Protein AF-A0A2V9FLW8-F1 (afdb_monomer_lite)

Radius of gyration: 17.45 Å; chains: 1; bounding box: 39×35×48 Å

Sequence (133 aa):
MNWVLDLDIKSFFDGLSHEWLVKFIEHRVADRRVVRLIQKWLNAGVLEDGKRIRVGEGTPQGGSASPLLANVYLHYVFDLWVQAWRQKRAHGDVIVVRFADDIVVGFQGKADAEQFRAELTERMRKFNLELHP

Foldseek 3Di:
DPDKDKWFWPPLLVQFDPVLLLVLCVVPDVPPVVSVVVSVLNVVLCCVVVDDDPDDDDDDDNDPCSLVSLVSNCCVLPVVVVVVCCVPPAPDDKDWDDDRRTIMIDHPDPVSVVVCVVVSQVSQVVRRIHIDD

pLDDT: mean 82.97, std 17.44, range [30.2, 97.44]

Structure (mmCIF, N/CA/C/O backbone):
data_AF-A0A2V9FLW8-F1
#
_entry.id   AF-A0A2V9FLW8-F1
#
loop_
_atom_site.group_PDB
_atom_site.id
_atom_site.type_symbol
_atom_site.label_atom_id
_atom_site.label_alt_id
_atom_site.label_comp_id
_atom_site.label_asym_id
_atom_site.label_entity_id
_atom_site.label_seq_id
_atom_site.pdbx_PDB_ins_code
_atom_site.Cartn_x
_atom_site.Cartn_y
_atom_site.Cartn_z
_atom_site.occupancy
_atom_site.B_iso_or_equiv
_atom_site.auth_seq_id
_atom_site.auth_comp_id
_atom_site.auth_asym_id
_atom_site.auth_atom_id
_atom_site.pdbx_PDB_model_num
ATOM 1 N N . MET A 1 1 ? -21.761 2.192 10.310 1.00 64.19 1 MET A N 1
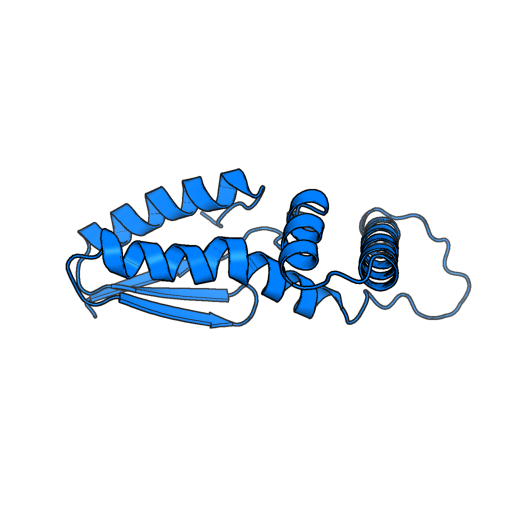ATOM 2 C CA . MET A 1 1 ? -20.337 2.572 10.408 1.00 64.19 1 MET A CA 1
ATOM 3 C C . MET A 1 1 ? -20.241 3.800 11.260 1.00 64.19 1 MET A C 1
ATOM 5 O O . MET A 1 1 ? -21.017 4.716 11.023 1.00 64.19 1 MET A O 1
ATOM 9 N N . ASN A 1 2 ? -19.324 3.808 12.219 1.00 87.19 2 ASN A N 1
ATOM 10 C CA . ASN A 1 2 ? -19.231 4.907 13.179 1.00 87.19 2 ASN A CA 1
ATOM 11 C C . ASN A 1 2 ? -17.903 5.666 13.061 1.00 87.19 2 ASN A C 1
ATOM 13 O O . ASN A 1 2 ? -17.799 6.773 13.576 1.00 87.19 2 ASN A O 1
ATOM 17 N N . TRP A 1 3 ? -16.909 5.087 12.377 1.00 94.50 3 TRP A N 1
ATOM 18 C CA . TRP A 1 3 ? -15.566 5.645 12.247 1.00 94.50 3 TRP A CA 1
ATOM 19 C C . TRP A 1 3 ? -15.075 5.498 10.813 1.00 94.50 3 TRP A C 1
ATOM 21 O O . TRP A 1 3 ? -15.252 4.443 10.203 1.00 94.50 3 TRP A O 1
ATOM 31 N N . VAL A 1 4 ? -14.463 6.552 10.285 1.00 94.25 4 VAL A N 1
ATOM 32 C CA . VAL A 1 4 ? -13.867 6.581 8.948 1.00 94.25 4 VAL A CA 1
ATOM 33 C C . VAL A 1 4 ? -12.448 7.108 9.087 1.00 94.25 4 VAL A C 1
ATOM 35 O O . VAL A 1 4 ? -12.225 8.110 9.764 1.00 94.25 4 VAL A O 1
ATOM 38 N N . LEU A 1 5 ? -11.503 6.406 8.474 1.00 93.62 5 LEU A N 1
ATOM 39 C CA . LEU A 1 5 ? -10.138 6.861 8.280 1.00 93.62 5 LEU A CA 1
ATOM 40 C C . LEU A 1 5 ? -9.971 7.248 6.819 1.00 93.62 5 LEU A C 1
ATOM 42 O O . LEU A 1 5 ? -10.165 6.411 5.936 1.00 93.62 5 LEU A O 1
ATOM 46 N N . ASP A 1 6 ? -9.608 8.503 6.610 1.00 92.50 6 ASP A N 1
ATOM 47 C CA . ASP A 1 6 ? -9.108 8.997 5.337 1.00 92.50 6 ASP A CA 1
ATOM 48 C C . ASP A 1 6 ? -7.582 8.887 5.357 1.00 92.50 6 ASP A C 1
ATOM 50 O O . ASP A 1 6 ? -6.938 9.272 6.340 1.00 92.50 6 ASP A O 1
ATOM 54 N N . LEU A 1 7 ? -7.018 8.245 4.343 1.00 90.31 7 LEU A N 1
ATOM 55 C CA . LEU A 1 7 ? -5.610 7.891 4.278 1.00 90.31 7 LEU A CA 1
ATOM 56 C C . LEU A 1 7 ? -5.031 8.451 2.988 1.00 90.31 7 LEU A C 1
ATOM 58 O O . LEU A 1 7 ? -5.243 7.898 1.912 1.00 90.31 7 LEU A O 1
ATOM 62 N N 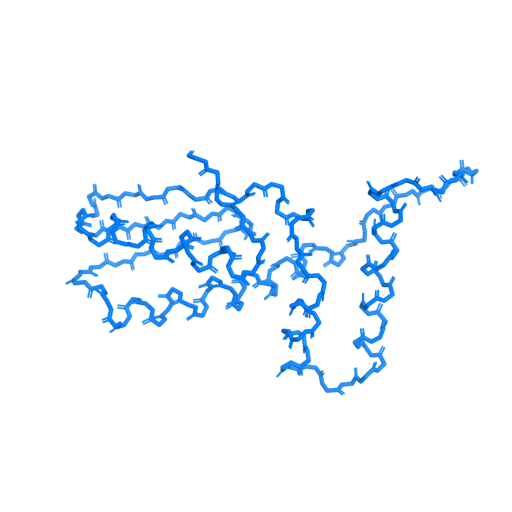. ASP A 1 8 ? -4.245 9.505 3.150 1.00 85.62 8 ASP A N 1
ATOM 63 C CA . ASP A 1 8 ? -3.447 10.101 2.090 1.00 85.62 8 ASP A CA 1
ATOM 64 C C . ASP A 1 8 ? -1.983 9.653 2.219 1.00 85.62 8 ASP A C 1
ATOM 66 O O . ASP A 1 8 ? -1.455 9.509 3.333 1.00 85.62 8 ASP A O 1
ATOM 70 N N . ILE A 1 9 ? -1.321 9.394 1.089 1.00 84.00 9 ILE A N 1
ATOM 71 C CA . ILE A 1 9 ? 0.073 8.942 1.052 1.00 84.00 9 ILE A CA 1
ATOM 72 C C . ILE A 1 9 ? 0.947 10.069 0.518 1.00 84.00 9 ILE A C 1
ATOM 74 O O . ILE A 1 9 ? 0.880 10.465 -0.644 1.00 84.00 9 ILE A O 1
ATOM 78 N N . LYS A 1 10 ? 1.844 10.551 1.372 1.00 79.06 10 LYS A N 1
ATOM 79 C CA . LYS A 1 10 ? 2.679 11.708 1.073 1.00 79.06 10 LYS A CA 1
ATOM 80 C C . LYS A 1 10 ? 3.655 11.407 -0.062 1.00 79.06 10 LYS A C 1
ATOM 82 O O . LYS A 1 10 ? 4.419 10.446 0.023 1.00 79.06 10 LYS A O 1
ATOM 87 N N . SER A 1 11 ? 3.677 12.282 -1.074 1.00 69.75 11 SER A N 1
ATOM 88 C CA . SER A 1 11 ? 4.607 12.219 -2.216 1.00 69.75 11 SER A CA 1
ATOM 89 C C . SER A 1 11 ? 4.716 10.804 -2.789 1.00 69.75 11 SER A C 1
ATOM 91 O O . SER A 1 11 ? 5.813 10.299 -3.017 1.00 69.75 11 SER A O 1
ATOM 93 N N . PHE A 1 12 ? 3.570 10.135 -2.958 1.00 70.56 12 PHE A N 1
ATOM 94 C CA . PHE A 1 12 ? 3.514 8.696 -3.195 1.00 70.56 12 PHE A CA 1
ATOM 95 C C . PHE A 1 12 ? 4.413 8.239 -4.350 1.00 70.56 12 PHE A C 1
ATOM 97 O O . PHE A 1 12 ? 5.199 7.312 -4.170 1.00 70.56 12 PHE A O 1
ATOM 104 N N . PHE A 1 13 ? 4.358 8.920 -5.500 1.00 69.50 13 PHE A N 1
ATOM 105 C CA . PHE A 1 13 ? 5.174 8.577 -6.669 1.00 69.50 13 PHE A CA 1
ATOM 106 C C . PHE A 1 13 ? 6.682 8.757 -6.431 1.00 69.50 13 PHE A C 1
ATOM 108 O O . PHE A 1 13 ? 7.457 7.922 -6.894 1.00 69.50 13 PHE A O 1
ATOM 115 N N . ASP A 1 14 ? 7.087 9.764 -5.652 1.00 68.56 14 ASP A N 1
ATOM 116 C CA . ASP A 1 14 ? 8.492 9.996 -5.288 1.00 68.56 14 ASP A CA 1
ATOM 117 C C . ASP A 1 14 ? 8.988 8.988 -4.233 1.00 68.56 14 ASP A C 1
ATOM 119 O O . ASP A 1 14 ? 10.173 8.658 -4.175 1.00 68.56 14 ASP A O 1
ATOM 123 N N . GLY A 1 15 ? 8.083 8.495 -3.380 1.00 69.19 15 GLY A N 1
ATOM 124 C CA . GLY A 1 15 ? 8.376 7.563 -2.287 1.00 69.19 15 GLY A CA 1
ATOM 125 C C . GLY A 1 15 ? 8.454 6.088 -2.699 1.00 69.19 15 GLY A C 1
ATOM 126 O O . GLY A 1 15 ? 8.838 5.239 -1.888 1.00 69.19 15 GLY A O 1
ATOM 127 N N . LEU A 1 16 ? 8.103 5.743 -3.943 1.00 79.56 16 LEU A N 1
ATOM 128 C CA . LEU A 1 16 ? 8.096 4.356 -4.409 1.00 79.56 16 LEU A CA 1
ATOM 129 C C . LEU A 1 16 ? 9.509 3.765 -4.462 1.00 79.56 16 LEU A C 1
ATOM 131 O O . LEU A 1 16 ? 10.343 4.124 -5.292 1.00 79.56 16 LEU A O 1
ATOM 135 N N . SER A 1 17 ? 9.759 2.745 -3.640 1.00 84.94 17 SER A N 1
ATOM 136 C CA . SER A 1 17 ? 10.992 1.971 -3.750 1.00 84.94 17 SER A CA 1
ATOM 137 C C . SER A 1 17 ? 10.986 1.136 -5.033 1.00 84.94 17 SER A C 1
ATOM 139 O O . SER A 1 17 ? 10.268 0.137 -5.148 1.00 84.94 17 SER A O 1
ATOM 141 N N . HIS A 1 18 ? 11.842 1.510 -5.990 1.00 84.88 18 HIS A N 1
ATOM 142 C CA . HIS A 1 18 ? 12.051 0.753 -7.229 1.00 84.88 18 HIS A CA 1
ATOM 143 C C . HIS A 1 18 ? 12.431 -0.707 -6.956 1.00 84.88 18 HIS A C 1
ATOM 145 O O . HIS A 1 18 ? 11.997 -1.605 -7.675 1.00 84.88 18 HIS A O 1
ATOM 151 N N . GLU A 1 19 ? 13.211 -0.960 -5.901 1.00 87.44 19 GLU A N 1
ATOM 152 C CA . GLU A 1 19 ? 13.609 -2.311 -5.506 1.00 87.44 19 GLU A CA 1
ATOM 153 C C . GLU A 1 19 ? 12.390 -3.163 -5.126 1.00 87.44 19 GLU A C 1
ATOM 155 O O . GLU A 1 19 ? 12.233 -4.283 -5.618 1.00 87.44 19 GLU A O 1
ATOM 160 N N . TRP A 1 20 ? 11.500 -2.630 -4.284 1.00 91.44 20 TRP A N 1
ATOM 161 C CA . TRP A 1 20 ? 10.270 -3.323 -3.900 1.00 91.44 20 TRP A CA 1
ATOM 162 C C . TRP A 1 20 ? 9.326 -3.512 -5.084 1.00 91.44 20 TRP A C 1
ATOM 164 O O . TRP A 1 20 ? 8.801 -4.609 -5.270 1.00 91.44 20 TRP A O 1
ATOM 174 N N . LEU A 1 21 ? 9.160 -2.486 -5.922 1.00 89.88 21 LEU A N 1
ATOM 175 C CA . LEU A 1 21 ? 8.308 -2.561 -7.106 1.00 89.88 21 LEU A CA 1
ATOM 176 C C . LEU A 1 21 ? 8.765 -3.666 -8.069 1.00 89.88 21 LEU A C 1
ATOM 178 O O . LEU A 1 21 ? 7.940 -4.443 -8.547 1.00 89.88 21 LEU A O 1
ATOM 182 N N . VAL A 1 22 ? 10.073 -3.790 -8.310 1.00 90.94 22 VAL A N 1
ATOM 183 C CA . VAL A 1 22 ? 10.628 -4.878 -9.129 1.00 90.94 22 VAL A CA 1
ATOM 184 C C . VAL A 1 22 ? 10.312 -6.238 -8.511 1.00 90.94 22 VAL A C 1
ATOM 186 O O . VAL A 1 22 ? 9.785 -7.097 -9.216 1.00 90.94 22 VAL A O 1
ATOM 189 N N . LYS A 1 23 ? 10.541 -6.423 -7.203 1.00 92.94 23 LYS A N 1
ATOM 190 C CA . LYS A 1 23 ? 10.209 -7.681 -6.505 1.00 92.94 23 LYS A CA 1
ATOM 191 C C . LYS A 1 23 ? 8.722 -8.036 -6.645 1.00 92.94 23 LYS A C 1
ATOM 193 O O . LYS A 1 23 ? 8.376 -9.188 -6.895 1.00 92.94 23 LYS A O 1
ATOM 198 N N . PHE A 1 24 ? 7.835 -7.047 -6.533 1.00 94.19 24 PHE A N 1
ATOM 199 C CA . PHE A 1 24 ? 6.390 -7.227 -6.704 1.00 94.19 24 PHE A CA 1
ATOM 200 C C . PHE A 1 24 ? 5.988 -7.632 -8.122 1.00 94.19 24 PHE A C 1
ATOM 202 O O . PHE A 1 24 ? 5.102 -8.470 -8.300 1.00 94.19 24 PHE A O 1
ATOM 209 N N . ILE A 1 25 ? 6.644 -7.069 -9.135 1.00 92.62 25 ILE A N 1
ATOM 210 C CA . ILE A 1 25 ? 6.417 -7.443 -10.532 1.00 92.62 25 ILE A CA 1
ATOM 211 C C . ILE A 1 25 ? 6.916 -8.867 -10.784 1.00 92.62 25 ILE A C 1
ATOM 213 O O . ILE A 1 25 ? 6.193 -9.674 -11.369 1.00 92.62 25 ILE A O 1
ATOM 217 N N . GLU A 1 26 ? 8.113 -9.206 -10.301 1.00 94.50 26 GLU A N 1
ATOM 218 C CA . GLU A 1 26 ? 8.726 -10.529 -10.471 1.00 94.50 26 GLU A CA 1
ATOM 219 C C . GLU A 1 26 ? 7.904 -11.659 -9.828 1.00 94.50 26 GLU A C 1
ATOM 221 O O . GLU A 1 26 ? 7.954 -12.795 -10.298 1.00 94.50 26 GLU A O 1
ATOM 226 N N . HIS A 1 27 ? 7.065 -11.363 -8.827 1.00 93.31 27 HIS A N 1
ATOM 227 C CA . HIS A 1 27 ? 6.113 -12.337 -8.278 1.00 93.31 27 HIS A CA 1
ATOM 228 C C . HIS A 1 27 ? 5.068 -12.837 -9.289 1.00 93.31 27 HIS A C 1
ATOM 230 O O . HIS A 1 27 ? 4.498 -13.913 -9.089 1.00 93.31 27 HIS A O 1
ATOM 236 N N . ARG A 1 28 ? 4.771 -12.074 -10.350 1.00 90.69 28 ARG A N 1
ATOM 237 C CA . ARG A 1 28 ? 3.763 -12.437 -11.368 1.00 90.69 28 ARG A CA 1
ATOM 238 C C . ARG A 1 28 ? 4.325 -12.511 -12.783 1.00 90.69 28 ARG A C 1
ATOM 240 O O . ARG A 1 28 ? 3.763 -13.221 -13.611 1.00 90.69 28 ARG A O 1
ATOM 247 N N . VAL A 1 29 ? 5.416 -11.805 -13.067 1.00 91.69 29 VAL A N 1
ATOM 248 C CA . VAL A 1 29 ? 6.017 -11.711 -14.399 1.00 91.69 29 VAL A CA 1
ATOM 249 C C . VAL A 1 29 ? 7.370 -12.416 -14.400 1.00 91.69 29 VAL A C 1
ATOM 251 O O . VAL A 1 29 ? 8.359 -11.891 -13.900 1.00 91.69 29 VAL A O 1
ATOM 254 N N . ALA A 1 30 ? 7.422 -13.598 -15.017 1.00 92.06 30 ALA A N 1
ATOM 255 C CA . ALA A 1 30 ? 8.657 -14.374 -15.146 1.00 92.06 30 ALA A CA 1
ATOM 256 C C . ALA A 1 30 ? 9.556 -13.920 -16.317 1.00 92.06 30 ALA A C 1
ATOM 258 O O . ALA A 1 30 ? 10.748 -14.239 -16.343 1.00 92.06 30 ALA A O 1
ATOM 259 N N . ASP A 1 31 ? 9.015 -13.187 -17.303 1.00 95.69 31 ASP A N 1
ATOM 260 C CA . ASP A 1 31 ? 9.801 -12.728 -18.454 1.00 95.69 31 ASP A CA 1
ATOM 261 C C . ASP A 1 31 ? 10.761 -11.599 -18.050 1.00 95.69 31 ASP A C 1
ATOM 263 O O . ASP A 1 31 ? 10.392 -10.429 -17.912 1.00 95.69 31 ASP A O 1
ATOM 267 N N . ARG A 1 32 ? 12.042 -11.956 -17.934 1.00 92.25 32 ARG A N 1
ATOM 268 C CA . ARG A 1 32 ? 13.129 -11.035 -17.578 1.00 92.25 32 ARG A CA 1
ATOM 269 C C . ARG A 1 32 ? 13.279 -9.857 -18.542 1.00 92.25 32 ARG A C 1
ATOM 271 O O . ARG A 1 32 ? 13.809 -8.821 -18.145 1.00 92.25 32 ARG A O 1
ATOM 278 N N . ARG A 1 33 ? 12.853 -9.985 -19.802 1.00 94.06 33 ARG A N 1
ATOM 279 C CA . ARG A 1 33 ? 12.920 -8.892 -20.788 1.00 94.06 33 ARG A CA 1
ATOM 280 C C . ARG A 1 33 ? 11.903 -7.807 -20.454 1.00 94.06 33 ARG A C 1
ATOM 282 O O . ARG A 1 33 ? 12.246 -6.630 -20.520 1.00 94.06 33 ARG A O 1
ATOM 289 N N . VAL A 1 34 ? 10.700 -8.209 -20.042 1.00 90.50 34 VAL A N 1
ATOM 290 C CA . VAL A 1 34 ? 9.634 -7.294 -19.605 1.00 90.50 34 VAL A CA 1
ATOM 291 C C . VAL A 1 34 ? 10.047 -6.586 -18.319 1.00 90.50 34 VAL A C 1
ATOM 293 O O . VAL A 1 34 ? 10.009 -5.361 -18.261 1.00 90.50 34 VAL A O 1
ATOM 296 N N . VAL A 1 35 ? 10.542 -7.331 -17.326 1.00 90.56 35 VAL A N 1
ATOM 297 C CA . VAL A 1 35 ? 11.039 -6.750 -16.065 1.00 90.56 35 VAL A CA 1
ATOM 298 C C . VAL A 1 35 ? 12.150 -5.729 -16.329 1.00 90.56 35 VAL A C 1
ATOM 300 O O . VAL A 1 35 ? 12.109 -4.611 -15.817 1.00 90.56 35 VAL A O 1
ATOM 303 N N . ARG A 1 36 ? 13.110 -6.063 -17.201 1.00 88.88 36 ARG A N 1
ATOM 304 C CA . ARG A 1 36 ? 14.191 -5.147 -17.590 1.00 88.88 36 ARG A CA 1
ATOM 305 C C . ARG A 1 36 ? 13.675 -3.897 -18.309 1.00 88.88 36 ARG A C 1
ATOM 307 O O . ARG A 1 36 ? 14.259 -2.830 -18.137 1.00 88.88 36 ARG A O 1
ATOM 314 N N . LEU A 1 37 ? 12.622 -4.006 -19.119 1.00 88.19 37 LEU A N 1
ATOM 315 C CA . LEU A 1 37 ? 12.007 -2.850 -19.776 1.00 88.19 37 LEU A CA 1
ATOM 316 C C . LEU A 1 37 ? 11.359 -1.913 -18.751 1.00 88.19 37 LEU A C 1
ATOM 318 O O . LEU A 1 37 ? 11.604 -0.711 -18.796 1.00 88.19 37 LEU A O 1
ATOM 322 N N . ILE A 1 38 ? 10.621 -2.466 -17.787 1.00 84.88 38 ILE A N 1
ATOM 323 C CA . ILE A 1 38 ? 10.002 -1.682 -16.712 1.00 84.88 38 ILE A CA 1
ATOM 324 C C . ILE A 1 38 ? 11.073 -0.982 -15.866 1.00 84.88 38 ILE A C 1
ATOM 326 O O . ILE A 1 38 ? 10.956 0.210 -15.604 1.00 84.88 38 ILE A O 1
ATOM 330 N N . GLN A 1 39 ? 12.161 -1.673 -15.513 1.00 84.06 39 GLN A N 1
ATOM 331 C CA . GLN A 1 39 ? 13.297 -1.060 -14.808 1.00 84.06 39 GLN A CA 1
ATOM 332 C C . GLN A 1 39 ? 13.912 0.108 -15.592 1.00 84.06 39 GLN A C 1
ATOM 334 O O . GLN A 1 39 ? 14.247 1.135 -15.008 1.00 84.06 39 GLN A O 1
ATOM 339 N N . LYS A 1 40 ? 14.046 -0.020 -16.919 1.00 84.00 40 LYS A N 1
ATOM 340 C CA . LYS A 1 40 ? 14.529 1.080 -17.769 1.00 84.00 40 LYS A CA 1
ATOM 341 C C . LYS A 1 40 ? 13.572 2.271 -17.762 1.00 84.00 40 LYS A C 1
ATOM 343 O O . LYS A 1 40 ? 14.048 3.398 -17.704 1.00 84.00 40 LYS A O 1
ATOM 348 N N . TRP A 1 41 ? 12.261 2.033 -17.804 1.00 80.19 41 TRP A N 1
ATOM 349 C CA . TRP A 1 41 ? 11.261 3.101 -17.716 1.00 80.19 41 TRP A CA 1
ATOM 350 C C . TRP A 1 41 ? 11.279 3.808 -16.363 1.00 80.19 41 TRP A C 1
ATOM 352 O O . TRP A 1 41 ? 11.296 5.032 -16.333 1.00 80.19 41 TRP A O 1
ATOM 362 N N . LEU A 1 42 ? 11.368 3.056 -15.265 1.00 76.44 42 LEU A N 1
ATOM 363 C CA . LEU A 1 42 ? 11.505 3.615 -13.919 1.00 76.44 42 LEU A CA 1
ATOM 364 C C . LEU A 1 42 ? 12.748 4.513 -13.803 1.00 76.44 42 LEU A C 1
ATOM 366 O O . LEU A 1 42 ? 12.670 5.630 -13.302 1.00 76.44 42 LEU A O 1
ATOM 370 N N . ASN A 1 43 ? 13.888 4.067 -14.336 1.00 73.75 43 ASN A N 1
ATOM 371 C CA . ASN A 1 43 ? 15.117 4.865 -14.337 1.00 73.75 43 ASN A CA 1
ATOM 372 C C . ASN A 1 43 ? 15.024 6.113 -15.232 1.00 73.75 43 ASN A C 1
ATOM 374 O O . ASN A 1 43 ? 15.644 7.128 -14.924 1.00 73.75 43 ASN A O 1
ATOM 378 N N . ALA A 1 44 ? 14.275 6.043 -16.337 1.00 70.38 44 ALA A N 1
ATOM 379 C CA . ALA A 1 44 ? 14.044 7.188 -17.213 1.00 70.38 44 ALA A CA 1
ATOM 380 C C . ALA A 1 44 ? 13.156 8.247 -16.539 1.00 70.38 44 ALA A C 1
ATOM 382 O O . ALA A 1 44 ? 13.495 9.423 -16.602 1.00 70.38 44 ALA A O 1
ATOM 383 N N . GLY A 1 45 ? 12.095 7.835 -15.833 1.00 61.91 45 GLY A N 1
ATOM 384 C CA . GLY A 1 45 ? 11.236 8.746 -15.063 1.00 61.91 45 GLY A CA 1
ATOM 385 C C . GLY A 1 45 ? 11.989 9.480 -13.948 1.00 61.91 45 GLY A C 1
ATOM 386 O O . GLY A 1 45 ? 11.862 10.689 -13.813 1.00 61.91 45 GLY A O 1
ATOM 387 N N . VAL A 1 46 ? 12.896 8.801 -13.234 1.00 58.00 46 VAL A N 1
ATOM 388 C CA . VAL A 1 46 ? 13.772 9.457 -12.236 1.00 58.00 46 VAL A CA 1
ATOM 389 C C . VAL A 1 46 ? 14.683 10.519 -12.861 1.00 58.00 46 VAL A C 1
ATOM 391 O O . VAL A 1 46 ? 14.986 11.529 -12.228 1.00 58.00 46 VAL A O 1
ATOM 394 N N . LEU A 1 47 ? 15.128 10.330 -14.106 1.00 51.97 47 LEU A N 1
ATOM 395 C CA . LEU A 1 47 ? 15.926 11.338 -14.810 1.00 51.97 47 LEU A CA 1
ATOM 396 C C . LEU A 1 47 ? 15.093 12.582 -15.186 1.00 51.97 47 LEU A C 1
ATOM 398 O O . LEU A 1 47 ? 15.651 13.683 -15.282 1.00 51.97 47 LEU A O 1
ATOM 402 N N . GLU A 1 48 ? 13.780 12.411 -15.374 1.00 54.03 48 GLU A N 1
ATOM 403 C CA . GLU A 1 48 ? 12.816 13.496 -15.583 1.00 54.03 48 GLU A CA 1
ATOM 404 C C . GLU A 1 48 ? 12.517 14.240 -14.266 1.00 54.03 48 GLU A C 1
ATOM 406 O O . GLU A 1 48 ? 12.722 15.457 -14.211 1.00 54.03 48 GLU A O 1
ATOM 411 N N . ASP A 1 49 ? 12.161 13.522 -13.192 1.00 52.16 49 ASP A N 1
ATOM 412 C CA . ASP A 1 49 ? 11.769 14.099 -11.889 1.00 52.16 49 ASP A CA 1
ATOM 413 C C . ASP A 1 49 ? 12.962 14.579 -11.027 1.00 52.16 49 ASP A C 1
ATOM 415 O O . ASP A 1 49 ? 12.810 15.445 -10.166 1.00 52.16 49 ASP A O 1
ATOM 419 N N . GLY A 1 50 ? 14.187 14.113 -11.308 1.00 49.41 50 GLY A N 1
ATOM 420 C CA . GLY A 1 50 ? 15.448 14.582 -10.701 1.00 49.41 50 GLY A CA 1
ATOM 421 C C . GLY A 1 50 ? 16.274 15.557 -11.564 1.00 49.41 50 GLY A C 1
ATOM 422 O O . GLY A 1 50 ? 17.382 15.931 -11.181 1.00 49.41 50 GLY A O 1
ATOM 423 N N . LYS A 1 51 ? 15.753 15.947 -12.739 1.00 43.78 51 LYS A N 1
ATOM 424 C CA . LYS A 1 51 ? 16.329 16.819 -13.790 1.00 43.78 51 LYS A CA 1
ATOM 425 C C . LYS A 1 51 ? 17.822 16.637 -14.138 1.00 43.78 51 LYS A C 1
ATOM 427 O O . LYS A 1 51 ? 18.693 17.334 -13.617 1.00 43.78 51 LYS A O 1
ATOM 432 N N . ARG A 1 52 ? 18.070 15.994 -15.290 1.00 46.50 52 ARG A N 1
ATOM 433 C CA . ARG A 1 52 ? 18.676 16.699 -16.449 1.00 46.50 52 ARG A CA 1
ATOM 434 C C . ARG A 1 52 ? 18.402 15.974 -17.773 1.00 46.50 52 ARG A C 1
ATOM 436 O O . ARG A 1 52 ? 19.161 15.107 -18.190 1.00 46.50 52 ARG A O 1
ATOM 443 N N . ILE A 1 53 ? 17.405 16.470 -18.506 1.00 44.09 53 ILE A N 1
ATOM 444 C CA . ILE A 1 53 ? 17.407 16.464 -19.973 1.00 44.09 53 ILE A CA 1
ATOM 445 C C . ILE A 1 53 ? 17.224 17.922 -20.416 1.00 44.09 53 ILE A C 1
ATOM 447 O O . ILE A 1 53 ? 16.242 18.573 -20.062 1.00 44.09 53 ILE A O 1
ATOM 451 N N . ARG A 1 54 ? 18.205 18.475 -21.145 1.00 39.22 54 ARG A N 1
ATOM 452 C CA . ARG A 1 54 ? 18.008 19.706 -21.926 1.00 39.22 54 ARG A CA 1
ATOM 453 C C . ARG A 1 54 ? 17.089 19.329 -23.085 1.00 39.22 54 ARG A C 1
ATOM 455 O O . ARG A 1 54 ? 17.543 18.698 -24.032 1.00 39.22 54 ARG A O 1
ATOM 462 N N . VAL A 1 55 ? 15.810 19.669 -22.974 1.00 39.06 55 VAL A N 1
ATOM 463 C CA . VAL A 1 55 ? 14.818 19.434 -24.026 1.00 39.06 55 VAL A CA 1
ATOM 464 C C . VAL A 1 55 ? 15.022 20.488 -25.116 1.00 39.06 55 VAL A C 1
ATOM 466 O O . VAL A 1 55 ? 14.656 21.647 -24.938 1.00 39.06 55 VAL A O 1
ATOM 469 N N . GLY A 1 56 ? 15.657 20.100 -26.221 1.00 34.66 56 GLY A N 1
ATOM 470 C CA . GLY A 1 56 ? 15.450 20.760 -27.507 1.00 34.66 56 GLY A CA 1
ATOM 471 C C . GLY A 1 56 ? 14.181 20.174 -28.116 1.00 34.66 56 GLY A C 1
ATOM 472 O O . GLY A 1 56 ? 14.185 19.002 -28.460 1.00 34.66 56 GLY A O 1
ATOM 473 N N . GLU A 1 57 ? 13.110 20.970 -28.128 1.00 31.78 57 GLU A N 1
ATOM 474 C CA . GLU A 1 57 ? 11.845 20.792 -28.864 1.00 31.78 57 GLU A CA 1
ATOM 475 C C . GLU A 1 57 ? 11.283 19.353 -28.989 1.00 31.78 57 GLU A C 1
ATOM 477 O O . GLU A 1 57 ? 11.601 18.628 -29.926 1.00 31.78 57 GLU A O 1
ATOM 482 N N . GLY A 1 58 ? 10.348 18.979 -28.097 1.00 30.20 58 GLY A N 1
ATOM 483 C CA . GLY A 1 58 ? 9.419 17.853 -28.323 1.00 30.20 58 GLY A CA 1
ATOM 484 C C . GLY A 1 58 ? 9.244 16.871 -27.154 1.00 30.20 58 GLY A C 1
ATOM 485 O O . GLY A 1 58 ? 10.056 15.975 -26.977 1.00 30.20 58 GLY A O 1
ATOM 486 N N . THR A 1 59 ? 8.142 17.059 -26.413 1.00 32.53 59 THR A N 1
ATOM 487 C CA . THR A 1 59 ? 7.450 16.215 -25.401 1.00 32.53 59 THR A CA 1
ATOM 488 C C . THR A 1 59 ? 8.255 15.523 -24.278 1.00 32.53 59 THR A C 1
ATOM 490 O O . THR A 1 59 ? 8.741 14.411 -24.466 1.00 32.53 59 THR A O 1
ATOM 493 N N . PRO A 1 60 ? 8.251 16.074 -23.046 1.00 44.16 60 PRO A N 1
ATOM 494 C CA . PRO A 1 60 ? 8.396 15.298 -21.818 1.00 44.16 60 PRO A CA 1
ATOM 495 C C . PRO A 1 60 ? 6.998 14.841 -21.369 1.00 44.16 60 PRO A C 1
ATOM 497 O O . PRO A 1 60 ? 6.164 15.657 -20.976 1.00 44.16 60 PRO A O 1
ATOM 500 N N . GLN A 1 61 ? 6.694 13.552 -21.491 1.00 40.12 61 GLN A N 1
ATOM 501 C CA . GLN A 1 61 ? 5.455 12.977 -20.963 1.00 40.12 61 GLN A CA 1
ATOM 502 C C . GLN A 1 61 ? 5.827 11.852 -20.006 1.00 40.12 61 GLN A C 1
ATOM 504 O O . GLN A 1 61 ? 6.167 10.754 -20.448 1.00 40.12 61 GLN A O 1
ATOM 509 N N . GLY A 1 62 ? 5.732 12.153 -18.705 1.00 51.62 62 GLY A N 1
ATOM 510 C CA . GLY A 1 62 ? 5.861 11.182 -17.623 1.00 51.62 62 GLY A CA 1
ATOM 511 C C . GLY A 1 62 ? 5.081 9.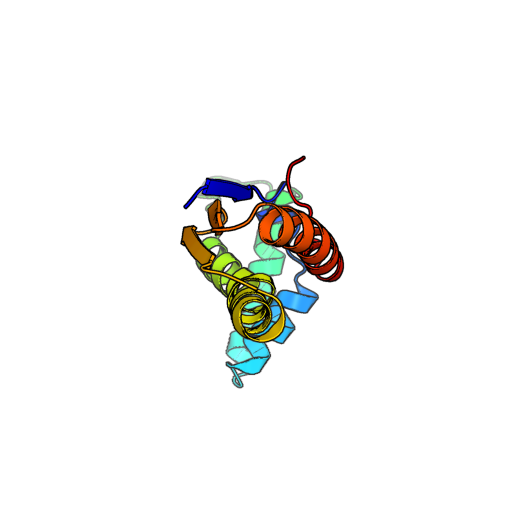916 -17.968 1.00 51.62 62 GLY A C 1
ATOM 512 O O . GLY A 1 62 ? 3.902 9.970 -18.327 1.00 51.62 62 GLY A O 1
ATOM 513 N N . GLY A 1 63 ? 5.792 8.790 -17.983 1.00 57.00 63 GLY A N 1
ATOM 514 C CA . GLY A 1 63 ? 5.342 7.580 -18.662 1.00 57.00 63 GLY A CA 1
ATOM 515 C C . GLY A 1 63 ? 3.957 7.119 -18.205 1.00 57.00 63 GLY A C 1
ATOM 516 O O . GLY A 1 63 ? 3.700 6.954 -17.015 1.00 57.00 63 GLY A O 1
ATOM 517 N N . SER A 1 64 ? 3.078 6.808 -19.160 1.00 63.66 64 SER A N 1
ATOM 518 C CA . SER A 1 64 ? 1.725 6.265 -18.935 1.00 63.66 64 SER A CA 1
ATOM 519 C C . SER A 1 64 ? 1.672 4.999 -18.062 1.00 63.66 64 SER A C 1
ATOM 521 O O . SER A 1 64 ? 0.601 4.592 -17.615 1.00 63.66 64 SER A O 1
ATOM 523 N N . ALA A 1 65 ? 2.821 4.374 -17.797 1.00 75.56 65 ALA A N 1
ATOM 524 C CA . ALA A 1 65 ? 2.957 3.223 -16.919 1.00 75.56 65 ALA A CA 1
ATOM 525 C C . ALA A 1 65 ? 2.937 3.577 -15.420 1.00 75.56 65 ALA A C 1
ATOM 527 O O . ALA A 1 65 ? 2.612 2.702 -14.618 1.00 75.56 65 ALA A O 1
ATOM 528 N N . SER A 1 66 ? 3.252 4.813 -15.014 1.00 76.62 66 SER A N 1
ATOM 529 C CA . SER A 1 66 ? 3.382 5.172 -13.591 1.00 76.62 66 SER A CA 1
ATOM 530 C C . SER A 1 66 ? 2.106 4.909 -12.771 1.00 76.62 66 SER A C 1
ATOM 532 O O . SER A 1 66 ? 2.216 4.243 -11.740 1.00 76.62 66 SER A O 1
ATOM 534 N N . PRO A 1 67 ? 0.886 5.279 -13.224 1.00 81.69 67 PRO A N 1
ATOM 535 C CA . PRO A 1 67 ? -0.350 4.954 -12.499 1.00 81.69 67 PRO A CA 1
ATOM 536 C C . PRO A 1 67 ? -0.623 3.445 -12.383 1.00 81.69 67 PRO A C 1
ATOM 538 O O . PRO A 1 67 ? -1.240 2.979 -11.424 1.00 81.69 67 PRO A O 1
ATOM 541 N N . LEU A 1 68 ? -0.159 2.646 -13.347 1.00 85.75 68 LEU A N 1
ATOM 542 C CA . LEU A 1 68 ? -0.284 1.191 -13.284 1.00 85.75 68 LEU A CA 1
ATOM 543 C C . LEU A 1 68 ? 0.685 0.604 -12.251 1.00 85.75 68 LEU A C 1
ATOM 545 O O . LEU A 1 68 ? 0.296 -0.227 -11.433 1.00 85.75 68 LEU A O 1
ATOM 549 N N . LEU A 1 69 ? 1.940 1.052 -12.273 1.00 86.25 69 LEU A N 1
ATOM 550 C CA . LEU A 1 69 ? 2.986 0.598 -11.356 1.00 86.25 69 LEU A CA 1
ATOM 551 C C . LEU A 1 69 ? 2.676 0.979 -9.902 1.00 86.25 69 LEU A C 1
ATOM 553 O O . LEU A 1 69 ? 2.841 0.153 -9.005 1.00 86.25 69 LEU A O 1
ATOM 557 N N . ALA A 1 70 ? 2.129 2.174 -9.694 1.00 86.44 70 ALA A N 1
ATOM 558 C CA . ALA A 1 70 ? 1.533 2.632 -8.443 1.00 86.44 70 ALA A CA 1
ATOM 559 C C . ALA A 1 70 ? 0.512 1.635 -7.874 1.00 86.44 70 ALA A C 1
ATOM 561 O O . ALA A 1 70 ? 0.620 1.186 -6.731 1.00 86.44 70 ALA A O 1
ATOM 562 N N . ASN A 1 71 ? -0.455 1.233 -8.702 1.00 90.62 71 ASN A N 1
ATOM 563 C CA . ASN A 1 71 ? -1.488 0.281 -8.308 1.00 90.62 71 ASN A CA 1
ATOM 564 C C . ASN A 1 71 ? -0.919 -1.106 -7.992 1.00 90.62 71 ASN A C 1
ATOM 566 O O . ASN A 1 71 ? -1.366 -1.739 -7.037 1.00 90.62 71 ASN A O 1
ATOM 570 N N . VAL A 1 72 ? 0.080 -1.571 -8.751 1.00 92.19 72 VAL A N 1
ATOM 571 C CA . VAL A 1 72 ? 0.790 -2.821 -8.438 1.00 92.19 72 VAL A CA 1
ATOM 572 C C . VAL A 1 72 ? 1.471 -2.719 -7.075 1.00 92.19 72 VAL A C 1
ATOM 574 O O . VAL A 1 72 ? 1.359 -3.641 -6.273 1.00 92.19 72 VAL A O 1
ATOM 577 N N . TYR A 1 73 ? 2.133 -1.604 -6.776 1.00 92.00 73 TYR A N 1
ATOM 578 C CA . TYR A 1 73 ? 2.794 -1.407 -5.489 1.00 92.00 73 TYR A CA 1
ATOM 579 C C . TYR A 1 73 ? 1.802 -1.455 -4.320 1.00 92.00 73 TYR A C 1
ATOM 581 O O . TYR A 1 73 ? 1.969 -2.247 -3.389 1.00 92.00 73 TYR A O 1
ATOM 589 N N . LEU A 1 74 ? 0.724 -0.666 -4.395 1.00 93.50 74 LEU A N 1
ATOM 590 C CA . LEU A 1 74 ? -0.305 -0.614 -3.352 1.00 93.50 74 LEU A CA 1
ATOM 591 C C . LEU A 1 74 ? -1.076 -1.924 -3.217 1.00 93.50 74 LEU A C 1
ATOM 593 O O . LEU A 1 74 ? -1.496 -2.262 -2.112 1.00 93.50 74 LEU A O 1
ATOM 597 N N . HIS A 1 75 ? -1.179 -2.718 -4.282 1.00 95.56 75 HIS A N 1
ATOM 598 C CA . HIS A 1 75 ? -1.744 -4.056 -4.179 1.00 95.56 75 HIS A CA 1
ATOM 599 C C . HIS A 1 75 ? -0.993 -4.925 -3.158 1.00 95.56 75 HIS A C 1
ATOM 601 O O . HIS A 1 75 ? -1.603 -5.537 -2.279 1.00 95.56 75 HIS A O 1
ATOM 607 N N . TYR A 1 76 ? 0.340 -4.944 -3.212 1.00 95.38 76 TYR A N 1
ATOM 608 C CA . TYR A 1 76 ? 1.146 -5.756 -2.294 1.00 95.38 76 TYR A CA 1
ATOM 609 C C . TYR A 1 76 ? 1.356 -5.107 -0.925 1.00 95.38 76 TYR A C 1
ATOM 611 O O . TYR A 1 76 ? 1.393 -5.799 0.102 1.00 95.38 76 TYR A O 1
ATOM 619 N N . VAL A 1 77 ? 1.516 -3.786 -0.888 1.00 94.31 77 VAL A N 1
ATOM 620 C CA . VAL A 1 77 ? 1.780 -3.072 0.364 1.00 94.31 77 VAL A CA 1
ATOM 621 C C . VAL A 1 77 ? 0.515 -2.948 1.206 1.00 94.31 77 VAL A C 1
ATOM 623 O O . VAL A 1 77 ? 0.571 -3.249 2.404 1.00 94.31 77 VAL A O 1
ATOM 626 N N . PHE A 1 78 ? -0.601 -2.576 0.573 1.00 95.81 78 PHE A N 1
ATOM 627 C CA . PHE A 1 78 ? -1.871 -2.267 1.219 1.00 95.81 78 PHE A CA 1
ATOM 628 C C . PHE A 1 78 ? -2.932 -3.350 0.998 1.00 95.81 78 PHE A C 1
ATOM 630 O O . PHE A 1 78 ? -3.321 -3.973 1.980 1.00 95.81 78 PHE A O 1
ATOM 637 N N . ASP A 1 79 ? -3.375 -3.625 -0.238 1.00 96.56 79 ASP A N 1
ATOM 638 C CA . ASP A 1 79 ? -4.591 -4.431 -0.485 1.00 96.56 79 ASP A CA 1
ATOM 639 C C . ASP A 1 79 ? -4.508 -5.835 0.137 1.00 96.56 79 ASP A C 1
ATOM 641 O O . ASP A 1 79 ? -5.390 -6.256 0.889 1.00 96.56 79 ASP A O 1
ATOM 645 N N . LEU A 1 80 ? -3.422 -6.564 -0.137 1.00 96.69 80 LEU A N 1
ATOM 646 C CA . LEU A 1 80 ? -3.219 -7.904 0.421 1.00 96.69 80 LEU A CA 1
ATOM 647 C C . LEU A 1 80 ? -3.043 -7.870 1.945 1.00 96.69 80 LEU A C 1
ATOM 649 O O . LEU A 1 80 ? -3.490 -8.776 2.653 1.00 96.69 80 LEU A O 1
ATOM 653 N N . TRP A 1 81 ? -2.404 -6.819 2.462 1.00 97.44 81 TRP A N 1
ATOM 654 C CA . TRP A 1 81 ? -2.197 -6.655 3.896 1.00 97.44 81 TRP A CA 1
ATOM 655 C C . TRP A 1 81 ? -3.514 -6.371 4.622 1.00 97.44 81 TRP A C 1
ATOM 657 O O . TRP A 1 81 ? -3.803 -7.044 5.610 1.00 97.44 81 TRP A O 1
ATOM 667 N N . VAL A 1 82 ? -4.346 -5.452 4.120 1.00 97.06 82 VAL A N 1
ATOM 668 C CA . VAL A 1 82 ? -5.631 -5.119 4.745 1.00 97.06 82 VAL A CA 1
ATOM 669 C C . VAL A 1 82 ? -6.606 -6.288 4.672 1.00 97.06 82 VAL A C 1
ATOM 671 O O . VAL A 1 82 ? -7.324 -6.536 5.637 1.00 97.06 82 VAL A O 1
ATOM 674 N N . GLN A 1 83 ? -6.597 -7.071 3.588 1.00 96.25 83 GLN A N 1
ATOM 675 C CA . GLN A 1 83 ? -7.387 -8.303 3.514 1.00 96.25 83 GLN A CA 1
ATOM 676 C C . GLN A 1 83 ? -7.003 -9.287 4.625 1.00 96.25 83 GLN A C 1
ATOM 678 O O . GLN A 1 83 ? -7.877 -9.805 5.321 1.00 96.25 83 GLN A O 1
ATOM 683 N N . ALA A 1 84 ? -5.703 -9.508 4.837 1.00 97.00 84 ALA A N 1
ATOM 684 C CA . ALA A 1 84 ? -5.225 -10.370 5.913 1.00 97.00 84 ALA A CA 1
ATOM 685 C C . ALA A 1 84 ? -5.506 -9.778 7.305 1.00 97.00 84 ALA A C 1
ATOM 687 O O . ALA A 1 84 ? -5.849 -10.518 8.228 1.00 97.00 84 ALA A O 1
ATOM 688 N N . TRP A 1 85 ? -5.378 -8.459 7.463 1.00 97.38 85 TRP A N 1
ATOM 689 C CA . TRP A 1 85 ? -5.653 -7.757 8.715 1.00 97.38 85 TRP A CA 1
ATOM 690 C C . TRP A 1 85 ? -7.124 -7.891 9.113 1.00 97.38 85 TRP A C 1
ATOM 692 O O . TRP A 1 85 ? -7.420 -8.310 10.231 1.00 97.38 85 TRP A O 1
ATOM 702 N N . ARG A 1 86 ? -8.045 -7.657 8.168 1.00 95.31 86 ARG A N 1
ATOM 703 C CA . ARG A 1 86 ? -9.496 -7.801 8.371 1.00 95.31 86 ARG A CA 1
ATOM 704 C C . ARG A 1 86 ? -9.886 -9.190 8.868 1.00 95.31 86 ARG A C 1
ATOM 706 O O . ARG A 1 86 ? -10.773 -9.302 9.696 1.00 95.31 86 ARG A O 1
ATOM 713 N N . GLN A 1 87 ? -9.215 -10.241 8.401 1.00 94.56 87 GLN A N 1
ATOM 714 C CA . GLN A 1 87 ? -9.515 -11.616 8.819 1.00 94.56 87 GLN A CA 1
ATOM 715 C C . GLN A 1 87 ? -8.946 -11.978 10.197 1.00 94.56 87 GLN A C 1
ATOM 717 O O . GLN A 1 87 ? -9.456 -12.883 10.847 1.00 94.56 87 GLN A O 1
ATOM 722 N N . LYS A 1 88 ? -7.853 -11.330 10.621 1.00 95.12 88 LYS A N 1
ATOM 723 C CA . LYS A 1 88 ? -7.070 -11.747 11.799 1.00 95.12 88 LYS A CA 1
ATOM 724 C C . LYS A 1 88 ? -7.200 -10.822 13.004 1.00 95.12 88 LYS A C 1
ATOM 726 O O . LYS A 1 88 ? -6.872 -11.242 14.110 1.00 95.12 88 LYS A O 1
ATOM 731 N N . ARG A 1 89 ? -7.548 -9.555 12.782 1.00 94.19 89 ARG A N 1
ATOM 732 C CA . ARG A 1 89 ? -7.481 -8.490 13.793 1.00 94.19 89 ARG A CA 1
ATOM 733 C C . ARG A 1 89 ? -8.796 -7.748 13.989 1.00 94.19 89 ARG A C 1
ATOM 735 O O . ARG A 1 89 ? -9.015 -7.263 15.089 1.00 94.19 89 ARG A O 1
ATOM 742 N N . ALA A 1 90 ? -9.630 -7.638 12.955 1.00 92.88 90 ALA A N 1
ATOM 743 C CA . ALA A 1 90 ? -10.875 -6.886 13.061 1.00 92.88 90 ALA A CA 1
ATOM 744 C C . ALA A 1 90 ? -11.875 -7.601 13.978 1.00 92.88 90 ALA A C 1
ATOM 746 O O . ALA A 1 90 ? -12.078 -8.811 13.858 1.00 92.88 90 ALA A O 1
ATOM 747 N N . HIS A 1 91 ? -12.516 -6.839 14.861 1.00 92.50 91 HIS A N 1
ATOM 748 C CA . HIS A 1 91 ? -13.555 -7.338 15.762 1.00 92.50 91 HIS A CA 1
ATOM 749 C C . HIS A 1 91 ? -14.965 -7.068 15.220 1.00 92.50 91 HIS A C 1
ATOM 751 O O . HIS A 1 91 ? -15.921 -7.710 15.653 1.00 92.50 91 HIS A O 1
ATOM 757 N N . GLY A 1 92 ? -15.105 -6.131 14.278 1.00 90.75 92 GLY A N 1
ATOM 758 C CA . GLY A 1 92 ? -16.363 -5.824 13.599 1.00 90.75 92 GLY A CA 1
ATOM 759 C C . GLY A 1 92 ? -16.194 -5.567 12.104 1.00 90.75 92 GLY A C 1
ATOM 760 O O . GLY A 1 92 ? -15.161 -5.875 11.505 1.00 90.75 92 GLY A O 1
ATOM 761 N N . ASP A 1 93 ? -17.224 -4.977 11.498 1.00 93.12 93 ASP A N 1
ATOM 762 C CA . ASP A 1 93 ? -17.216 -4.694 10.066 1.00 93.12 93 ASP A CA 1
ATOM 763 C C . ASP A 1 93 ? -16.175 -3.631 9.695 1.00 93.12 93 ASP A C 1
ATOM 765 O O . ASP A 1 93 ? -16.101 -2.548 10.288 1.00 93.12 93 ASP A O 1
ATOM 769 N N . VAL A 1 94 ? -15.411 -3.943 8.648 1.00 95.62 94 VAL A N 1
ATOM 770 C CA . VAL A 1 94 ? -14.429 -3.053 8.023 1.00 95.62 94 VAL A CA 1
ATOM 771 C C . VAL A 1 94 ? -14.741 -2.969 6.538 1.00 95.62 94 VAL A C 1
ATOM 773 O O . VAL A 1 94 ? -14.873 -4.005 5.888 1.00 95.62 94 VAL A O 1
ATOM 776 N N . ILE A 1 95 ? -14.821 -1.767 5.979 1.00 95.38 95 ILE A N 1
ATOM 777 C CA . ILE A 1 95 ? -14.962 -1.551 4.533 1.00 95.38 95 ILE A CA 1
ATOM 778 C C . ILE A 1 95 ? -13.781 -0.730 4.055 1.00 95.38 95 ILE A C 1
ATOM 780 O O . ILE A 1 95 ? -13.407 0.250 4.684 1.00 95.38 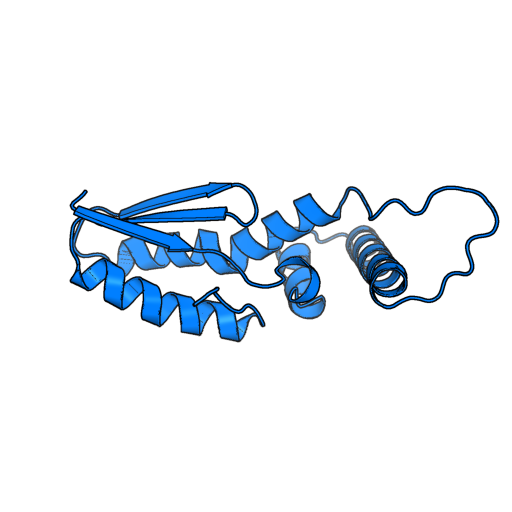95 ILE A O 1
ATOM 784 N N . VAL A 1 96 ? -13.199 -1.150 2.941 1.00 96.06 96 VAL A N 1
ATOM 785 C CA . VAL A 1 96 ? -12.035 -0.512 2.334 1.00 96.06 96 VAL A CA 1
ATOM 786 C C . VAL A 1 96 ? -12.430 -0.092 0.933 1.00 96.06 96 VAL A C 1
ATOM 788 O O . VAL A 1 96 ? -12.909 -0.921 0.157 1.00 96.06 96 VAL A O 1
ATOM 791 N N . VAL A 1 97 ? -12.205 1.174 0.618 1.00 95.12 97 VAL A N 1
ATOM 792 C CA . VAL A 1 97 ? -12.309 1.722 -0.729 1.00 95.12 97 VAL A CA 1
ATOM 793 C C . VAL A 1 97 ? -10.958 2.335 -1.058 1.00 95.12 97 VAL A C 1
ATOM 795 O O . VAL A 1 97 ? -10.415 3.098 -0.266 1.00 95.12 97 VAL A O 1
ATOM 798 N N . ARG A 1 98 ? -10.403 1.976 -2.214 1.00 93.62 98 ARG A N 1
ATOM 799 C CA . ARG A 1 98 ? -9.166 2.562 -2.725 1.00 93.62 98 ARG A CA 1
ATOM 800 C C . ARG A 1 98 ? -9.363 2.974 -4.171 1.00 93.62 98 ARG A C 1
ATOM 802 O O . ARG A 1 98 ? -9.842 2.173 -4.976 1.00 93.62 98 ARG A O 1
ATOM 809 N N . PHE A 1 99 ? -8.947 4.188 -4.492 1.00 88.62 99 PHE A N 1
ATOM 810 C CA . PHE A 1 99 ? -8.889 4.708 -5.844 1.00 88.62 99 PHE A CA 1
ATOM 811 C C . PHE A 1 99 ? -7.502 5.302 -6.075 1.00 88.62 99 PHE A C 1
ATOM 813 O O . PHE A 1 99 ? -7.184 6.351 -5.539 1.00 88.62 99 PHE A O 1
ATOM 820 N N . ALA A 1 100 ? -6.667 4.604 -6.851 1.00 85.00 100 ALA A N 1
ATOM 821 C CA . ALA A 1 100 ? -5.241 4.916 -6.959 1.00 85.00 100 ALA A CA 1
ATOM 822 C C . ALA A 1 100 ? -4.576 4.996 -5.565 1.00 85.00 100 ALA A C 1
ATOM 824 O O . ALA A 1 100 ? -4.492 3.960 -4.891 1.00 85.00 100 ALA A O 1
ATOM 825 N N . ASP A 1 101 ? -4.106 6.176 -5.178 1.00 80.69 101 ASP A N 1
ATOM 826 C CA . ASP A 1 101 ? -3.486 6.534 -3.903 1.00 80.69 101 ASP A CA 1
ATOM 827 C C . ASP A 1 101 ? -4.481 7.004 -2.829 1.00 80.69 101 ASP A C 1
ATOM 829 O O . ASP A 1 101 ? -4.184 6.827 -1.648 1.00 80.69 101 ASP A O 1
ATOM 833 N N . ASP A 1 102 ? -5.678 7.462 -3.205 1.00 86.44 102 ASP A N 1
ATOM 834 C CA . ASP A 1 102 ? -6.739 7.818 -2.256 1.00 86.44 102 ASP A CA 1
ATOM 835 C C . ASP A 1 102 ? -7.343 6.560 -1.619 1.00 86.44 102 ASP A C 1
ATOM 837 O O . ASP A 1 102 ? -7.897 5.679 -2.299 1.00 86.44 102 ASP A O 1
ATOM 841 N N . ILE A 1 103 ? -7.263 6.463 -0.291 1.00 93.12 103 ILE A N 1
ATOM 842 C CA . ILE A 1 103 ? -7.748 5.310 0.467 1.00 93.12 103 ILE A CA 1
ATOM 843 C C . ILE A 1 103 ? -8.696 5.772 1.574 1.00 93.12 103 ILE A C 1
ATOM 845 O O . ILE A 1 103 ? -8.327 6.527 2.465 1.00 93.12 103 ILE A O 1
ATOM 849 N N . VAL A 1 104 ? -9.896 5.192 1.602 1.00 95.00 104 VAL A N 1
ATOM 850 C CA . VAL A 1 104 ? -10.866 5.381 2.683 1.00 95.00 104 VAL A CA 1
ATOM 851 C C . VAL A 1 104 ? -11.172 4.040 3.336 1.00 95.00 104 VAL A C 1
ATOM 853 O O . VAL A 1 104 ? -11.544 3.069 2.668 1.00 95.00 104 VAL A O 1
ATOM 856 N N . VAL A 1 105 ? -11.052 3.980 4.663 1.00 96.12 105 VAL A N 1
ATOM 857 C CA . VAL A 1 105 ? -11.368 2.777 5.441 1.00 96.12 105 VAL A CA 1
ATOM 858 C C . VAL A 1 105 ? -12.400 3.086 6.518 1.00 96.12 105 VAL A C 1
ATOM 860 O O . VAL A 1 105 ? -12.171 3.887 7.420 1.00 96.12 105 VAL A O 1
ATOM 863 N N . GLY A 1 106 ? -13.554 2.432 6.428 1.00 96.44 106 GLY A N 1
ATOM 864 C CA . GLY A 1 106 ? -14.637 2.523 7.401 1.00 96.44 106 GLY A CA 1
ATOM 865 C C . GLY A 1 106 ? -14.591 1.384 8.415 1.00 96.44 106 GLY A C 1
ATOM 866 O O . GLY A 1 106 ? -14.373 0.232 8.041 1.00 96.44 106 GLY A O 1
ATOM 867 N N . PHE A 1 107 ? -14.862 1.701 9.681 1.00 96.88 107 PHE A N 1
ATOM 868 C CA . PHE A 1 107 ? -14.884 0.761 10.800 1.00 96.88 107 PHE A CA 1
ATOM 869 C C . PHE A 1 107 ? -16.189 0.863 11.596 1.00 96.88 107 PHE A C 1
ATOM 871 O O . PHE A 1 107 ? -16.791 1.935 11.768 1.00 96.88 107 PHE A O 1
ATOM 878 N N . GLN A 1 108 ? -16.626 -0.272 12.134 1.00 94.94 108 GLN A N 1
ATOM 879 C CA . GLN A 1 108 ? -17.712 -0.317 13.110 1.00 94.94 108 GLN A CA 1
ATOM 880 C C . GLN A 1 108 ? -17.270 0.217 14.483 1.00 94.94 108 GLN A C 1
ATOM 882 O O . GLN A 1 108 ? -18.000 0.998 15.097 1.00 94.94 108 GLN A O 1
ATOM 887 N N . GLY A 1 109 ? -16.079 -0.175 14.951 1.00 93.56 109 GLY A N 1
ATOM 888 C CA . GLY A 1 109 ? -15.534 0.184 16.263 1.00 93.56 109 GLY A CA 1
ATOM 889 C C . GLY A 1 109 ? -14.354 1.156 16.194 1.00 93.56 109 GLY A C 1
ATOM 890 O O . GLY A 1 109 ? -13.534 1.085 15.283 1.00 93.56 109 GLY A O 1
ATOM 891 N N . LYS A 1 110 ? -14.241 2.040 17.196 1.00 94.62 110 LYS A N 1
ATOM 892 C CA . LYS A 1 110 ? -13.127 3.000 17.310 1.00 94.62 110 LYS A CA 1
ATOM 893 C C . LYS A 1 110 ? -11.781 2.307 17.529 1.00 94.62 110 LYS A C 1
ATOM 895 O O . LYS A 1 110 ? -10.787 2.704 16.935 1.00 94.62 110 LYS A O 1
ATOM 900 N N . ALA A 1 111 ? -11.770 1.274 18.374 1.00 94.50 111 ALA A N 1
ATOM 901 C CA . ALA A 1 111 ? -10.559 0.539 18.724 1.00 94.50 111 ALA A CA 1
ATOM 902 C C . ALA A 1 111 ? -9.899 -0.085 17.484 1.00 94.50 111 ALA A C 1
ATOM 904 O O . ALA A 1 111 ? -8.696 0.066 17.295 1.00 94.50 111 ALA A O 1
ATOM 905 N N . ASP A 1 112 ? -10.700 -0.690 16.599 1.00 95.88 112 ASP A N 1
ATOM 906 C CA . ASP A 1 112 ? -10.212 -1.245 15.333 1.00 95.88 112 ASP A CA 1
ATOM 907 C C . ASP A 1 112 ? -9.620 -0.150 14.432 1.00 95.88 112 ASP A C 1
ATOM 909 O O . ASP A 1 112 ? -8.574 -0.370 13.831 1.00 95.88 112 ASP A O 1
ATOM 913 N N . ALA A 1 113 ? -10.232 1.039 14.371 1.00 95.31 113 ALA A N 1
ATOM 914 C CA . ALA A 1 113 ? -9.708 2.160 13.587 1.00 95.31 113 ALA A CA 1
ATOM 915 C C . ALA A 1 113 ? -8.359 2.670 14.133 1.00 95.31 113 ALA A C 1
ATOM 917 O O . ALA A 1 113 ? -7.399 2.839 13.382 1.00 95.31 113 ALA A O 1
ATOM 918 N N . GLU A 1 114 ? -8.254 2.883 15.447 1.00 95.12 114 GLU A N 1
ATOM 919 C CA . GLU A 1 114 ? -7.011 3.335 16.088 1.00 95.12 114 GLU A CA 1
ATOM 920 C C . GLU A 1 114 ? -5.886 2.301 15.930 1.00 95.12 114 GLU A C 1
ATOM 922 O O . GLU A 1 114 ? -4.765 2.654 15.548 1.00 95.12 114 GLU A O 1
ATOM 927 N N . GLN A 1 115 ? -6.197 1.018 16.145 1.00 96.19 115 GLN A N 1
ATOM 928 C CA . GLN A 1 115 ? -5.252 -0.076 15.940 1.00 96.19 115 GLN A CA 1
ATOM 929 C C . GLN A 1 115 ? -4.812 -0.165 14.475 1.00 96.19 115 GLN A C 1
ATOM 931 O O . GLN A 1 115 ? -3.616 -0.261 14.192 1.00 96.19 115 GLN A O 1
ATOM 936 N N . PHE A 1 116 ? -5.763 -0.104 13.541 1.00 96.56 116 PHE A N 1
ATOM 937 C CA . PHE A 1 116 ? -5.480 -0.160 12.114 1.00 96.56 116 PHE A CA 1
ATOM 938 C C . PHE A 1 116 ? -4.549 0.967 11.682 1.00 96.56 116 PHE A C 1
ATOM 940 O O . PHE A 1 116 ? -3.565 0.702 10.999 1.00 96.56 116 PHE A O 1
ATOM 947 N N . ARG A 1 117 ? -4.807 2.211 12.111 1.00 95.31 117 ARG A N 1
ATOM 948 C CA . ARG A 1 117 ? -3.955 3.358 11.768 1.00 95.31 117 ARG A CA 1
ATOM 949 C C . ARG A 1 117 ? -2.520 3.159 12.255 1.00 95.31 117 ARG A C 1
ATOM 951 O O . ARG A 1 117 ? -1.578 3.413 11.500 1.00 95.31 117 ARG A O 1
ATOM 958 N N . ALA A 1 118 ? -2.344 2.686 13.489 1.00 95.38 118 ALA A N 1
ATOM 959 C CA . ALA A 1 118 ? -1.022 2.442 14.060 1.00 95.38 118 ALA A CA 1
ATOM 960 C C . ALA A 1 118 ? -0.259 1.344 13.298 1.00 95.38 118 ALA A C 1
ATOM 962 O O . ALA A 1 118 ? 0.888 1.544 12.894 1.00 95.38 118 ALA A O 1
ATOM 963 N N . GLU A 1 119 ? -0.905 0.203 13.045 1.00 96.69 119 GLU A N 1
ATOM 964 C CA . GLU A 1 119 ? -0.283 -0.917 12.331 1.00 96.69 119 GLU A CA 1
ATOM 965 C C . GLU A 1 119 ? -0.041 -0.604 10.848 1.00 96.69 119 GLU A C 1
ATOM 967 O O . GLU A 1 119 ? 0.986 -1.007 10.298 1.00 96.69 119 GLU A O 1
ATOM 972 N N . LEU A 1 120 ? -0.943 0.146 10.208 1.00 95.81 120 LEU A N 1
ATOM 973 C CA . LEU A 1 120 ? -0.786 0.589 8.827 1.00 95.81 120 LEU A CA 1
ATOM 974 C C . LEU A 1 120 ? 0.399 1.545 8.685 1.00 95.81 120 LEU A C 1
ATOM 976 O O . LEU A 1 120 ? 1.181 1.400 7.751 1.00 95.81 120 LEU A O 1
ATOM 980 N N . THR A 1 121 ? 0.567 2.487 9.615 1.00 94.12 121 THR A N 1
ATOM 981 C CA . THR A 1 121 ? 1.715 3.409 9.606 1.00 94.12 121 THR A CA 1
ATOM 982 C C . THR A 1 121 ? 3.033 2.631 9.631 1.00 94.12 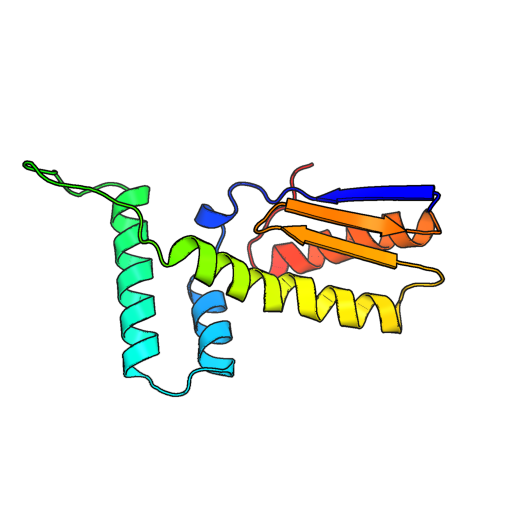121 THR A C 1
ATOM 984 O O . THR A 1 121 ? 3.938 2.890 8.840 1.00 94.12 121 THR A O 1
ATOM 987 N N . GLU A 1 122 ? 3.128 1.624 10.500 1.00 95.06 122 GLU A N 1
ATOM 988 C CA . GLU A 1 122 ? 4.307 0.759 10.586 1.00 95.06 122 GLU A CA 1
ATOM 989 C C . GLU A 1 122 ? 4.475 -0.128 9.344 1.00 95.06 122 GLU A C 1
ATOM 991 O O . GLU A 1 122 ? 5.589 -0.356 8.870 1.00 95.06 122 GLU A O 1
ATOM 996 N N . ARG A 1 123 ? 3.370 -0.621 8.774 1.00 95.12 123 ARG A N 1
ATOM 997 C CA . ARG A 1 123 ? 3.384 -1.362 7.511 1.00 95.12 123 ARG A CA 1
ATOM 998 C C . ARG A 1 123 ? 3.948 -0.501 6.383 1.00 95.12 123 ARG A C 1
ATOM 1000 O O . ARG A 1 123 ? 4.840 -0.980 5.694 1.00 95.12 123 ARG A O 1
ATOM 1007 N N . MET A 1 124 ? 3.462 0.727 6.212 1.00 92.19 124 MET A N 1
ATOM 1008 C CA . MET A 1 124 ? 3.865 1.643 5.139 1.00 92.19 124 MET A CA 1
ATOM 1009 C C . MET A 1 124 ? 5.352 2.005 5.219 1.00 92.19 124 MET A C 1
ATOM 1011 O O . MET A 1 124 ? 6.056 1.909 4.211 1.00 92.19 124 MET A O 1
ATOM 1015 N N . ARG A 1 125 ? 5.871 2.273 6.426 1.00 92.19 125 ARG A N 1
ATOM 1016 C CA . ARG A 1 125 ? 7.300 2.571 6.638 1.00 92.19 125 ARG A CA 1
ATOM 1017 C C . ARG A 1 125 ? 8.236 1.472 6.143 1.00 92.19 125 ARG A C 1
ATOM 1019 O O . ARG A 1 125 ? 9.294 1.773 5.602 1.00 92.19 125 ARG A O 1
ATOM 1026 N N . LYS A 1 126 ? 7.845 0.198 6.260 1.00 93.12 126 LYS A N 1
ATOM 1027 C CA . LYS A 1 126 ? 8.645 -0.943 5.760 1.00 93.12 126 LYS A CA 1
ATOM 1028 C C . LYS A 1 126 ? 8.817 -0.945 4.239 1.00 93.12 126 LYS A C 1
ATOM 1030 O O . LYS A 1 126 ? 9.710 -1.620 3.731 1.00 93.12 126 LYS A O 1
ATOM 1035 N N . PHE A 1 127 ? 7.966 -0.209 3.529 1.00 91.12 127 PHE A N 1
ATOM 1036 C CA . PHE A 1 127 ? 7.987 -0.055 2.077 1.00 91.12 127 PHE A CA 1
ATOM 1037 C C . PHE A 1 127 ? 8.290 1.388 1.662 1.00 91.12 127 PHE A C 1
ATOM 1039 O O . PHE A 1 127 ? 7.916 1.785 0.563 1.00 91.12 127 PHE A O 1
ATOM 1046 N N . ASN A 1 128 ? 8.966 2.157 2.523 1.00 86.50 128 ASN A N 1
ATOM 1047 C CA . ASN A 1 128 ? 9.371 3.546 2.286 1.00 86.50 128 ASN A CA 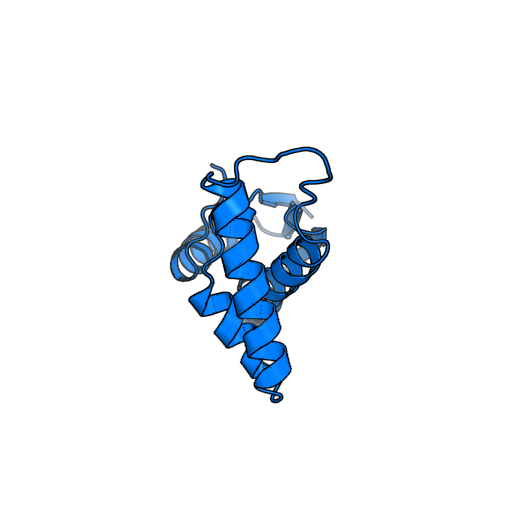1
ATOM 1048 C C . ASN A 1 128 ? 8.209 4.508 1.980 1.00 86.50 128 ASN A C 1
ATOM 1050 O O . ASN A 1 128 ? 8.416 5.540 1.353 1.00 86.50 128 ASN A O 1
ATOM 1054 N N . LEU A 1 129 ? 6.998 4.188 2.439 1.00 87.19 129 LEU A N 1
ATOM 1055 C CA . LEU A 1 129 ? 5.843 5.070 2.319 1.00 87.19 129 LEU A CA 1
ATOM 1056 C C . LEU A 1 129 ? 5.555 5.767 3.650 1.00 87.19 129 LEU A C 1
ATOM 1058 O O . LEU A 1 129 ? 5.681 5.172 4.725 1.00 87.19 129 LEU A O 1
ATOM 1062 N N . GLU A 1 130 ? 5.113 7.018 3.562 1.00 86.94 130 GLU A N 1
ATOM 1063 C CA . GLU A 1 130 ? 4.668 7.823 4.697 1.00 86.94 130 GLU A CA 1
ATOM 1064 C C . GLU A 1 130 ? 3.204 8.223 4.509 1.00 86.94 130 GLU A C 1
ATOM 1066 O O . GLU A 1 130 ? 2.818 8.729 3.458 1.00 86.94 130 GLU A O 1
ATOM 1071 N N . LEU A 1 131 ? 2.389 8.007 5.542 1.00 85.19 131 LEU A N 1
ATOM 1072 C CA . LEU A 1 131 ? 1.028 8.537 5.575 1.00 85.19 131 LEU A CA 1
ATOM 1073 C C . LEU A 1 131 ? 1.066 10.031 5.892 1.00 85.19 131 LEU A C 1
ATOM 1075 O O . LEU A 1 131 ? 1.883 10.474 6.708 1.00 85.19 131 LEU A O 1
ATOM 1079 N N . HIS A 1 132 ? 0.159 10.788 5.285 1.00 81.44 132 HIS A N 1
ATOM 1080 C CA . HIS A 1 132 ? -0.072 12.171 5.666 1.00 81.44 132 HIS A CA 1
ATOM 1081 C C . HIS A 1 132 ? -0.588 12.233 7.125 1.00 81.44 132 HIS A C 1
ATOM 1083 O O . HIS A 1 132 ? -1.361 11.357 7.537 1.00 81.44 132 HIS A O 1
ATOM 1089 N N . PRO A 1 133 ? -0.111 13.196 7.942 1.00 68.69 133 PRO A N 1
ATOM 1090 C CA . PRO A 1 133 ? -0.505 13.332 9.346 1.00 68.69 133 PRO A CA 1
ATOM 1091 C C . PRO A 1 133 ? -2.007 13.516 9.563 1.00 68.69 133 PRO A C 1
ATOM 1093 O O . PRO A 1 133 ? -2.642 14.223 8.749 1.00 68.69 133 PRO A O 1
#

Secondary structure (DSSP, 8-state):
--EEEEE-BTTHHHH--HHHHHHHHHTT---HHHHHHHHHHHHHHHHHHTT-----SS-----TTHHHHHHHHHIIIIIHHHHHHHHHT-SS-EEEEEETTEEEEEESSHHHHHHHHHHHHHHHHTTT--B--